Protein AF-A0A2A6PPE4-F1 (afdb_monomer)

Mean predicted aligned error: 10.1 Å

Nearest PDB structures (foldseek):
  7b9v-assembly1_O  TM=9.471E-01  e=5.426E-01  Saccharomyces cerevisiae
  8ro0-assembly1_L  TM=9.066E-01  e=5.090E-01  Caenorhabditis elegans
  4l5e-assembly1_A-2  TM=7.997E-01  e=3.941E-01  Aquifex aeolicus VF5
  5mq0-assembly1_O  TM=8.485E-01  e=6.166E-01  Saccharomyces cerevisiae
  4hri-assembly1_B  TM=8.064E-01  e=7.469E-01  Nostoc sp. PCC 7120 = FACHB-418

Structure (mmCIF, N/CA/C/O backbone):
data_AF-A0A2A6PPE4-F1
#
_entry.id   AF-A0A2A6PPE4-F1
#
loop_
_atom_site.group_PDB
_atom_site.id
_atom_site.type_symbol
_atom_site.label_atom_id
_atom_site.label_alt_id
_atom_site.label_comp_id
_atom_site.label_asym_id
_atom_site.label_entity_id
_atom_site.label_seq_id
_atom_site.pdbx_PDB_ins_code
_atom_site.Cartn_x
_atom_site.Cartn_y
_atom_site.Cartn_z
_atom_site.occupancy
_atom_site.B_iso_or_equiv
_atom_site.auth_seq_id
_atom_site.auth_comp_id
_atom_site.auth_asym_id
_atom_site.auth_atom_id
_atom_site.pdbx_PDB_model_num
ATOM 1 N N . MET A 1 1 ? 9.944 9.519 -7.429 1.00 69.25 1 MET A N 1
ATOM 2 C CA . MET A 1 1 ? 9.358 9.519 -8.785 1.00 69.25 1 MET A CA 1
ATOM 3 C C . MET A 1 1 ? 7.858 9.298 -8.699 1.00 69.25 1 MET A C 1
ATOM 5 O O . MET A 1 1 ? 7.452 8.451 -7.898 1.00 69.25 1 MET A O 1
ATOM 9 N N . PRO A 1 2 ? 7.052 10.043 -9.476 1.00 90.44 2 PRO A N 1
ATOM 10 C CA . PRO A 1 2 ? 5.622 9.778 -9.594 1.00 90.44 2 PRO A CA 1
ATOM 11 C C . PRO A 1 2 ? 5.371 8.361 -10.139 1.00 90.44 2 PRO A C 1
ATOM 13 O O . PRO A 1 2 ? 6.272 7.719 -10.680 1.00 90.44 2 PRO A O 1
ATOM 16 N N . TRP A 1 3 ? 4.170 7.846 -9.904 1.00 91.94 3 TRP A N 1
ATOM 17 C CA . TRP A 1 3 ? 3.715 6.575 -10.466 1.00 91.94 3 TRP A CA 1
ATOM 18 C C . TRP A 1 3 ? 2.902 6.856 -11.724 1.00 91.94 3 TRP A C 1
ATOM 20 O O . TRP A 1 3 ? 2.070 7.762 -11.714 1.00 91.94 3 TRP A O 1
ATOM 30 N N . THR A 1 4 ? 3.156 6.084 -12.769 1.00 95.88 4 THR A N 1
ATOM 31 C CA . THR A 1 4 ? 2.443 6.119 -14.048 1.00 95.88 4 THR A CA 1
ATOM 32 C C . THR A 1 4 ? 1.559 4.883 -14.201 1.00 95.88 4 THR A C 1
ATOM 34 O O . THR A 1 4 ? 1.735 3.906 -13.474 1.00 95.88 4 THR A O 1
ATOM 37 N N . GLU A 1 5 ? 0.648 4.892 -15.174 1.00 92.50 5 GLU A N 1
ATOM 38 C CA . GLU A 1 5 ? -0.147 3.699 -15.506 1.00 92.50 5 GLU A CA 1
ATOM 39 C C . GLU A 1 5 ? 0.745 2.517 -15.919 1.00 92.50 5 GLU A C 1
ATOM 41 O O . GLU A 1 5 ? 0.570 1.408 -15.424 1.00 92.50 5 GLU A O 1
ATOM 46 N N . ALA A 1 6 ? 1.808 2.776 -16.690 1.00 94.81 6 ALA A N 1
ATOM 47 C CA . ALA A 1 6 ? 2.788 1.752 -17.053 1.00 94.81 6 ALA A CA 1
ATOM 48 C C . ALA A 1 6 ? 3.510 1.151 -15.829 1.00 94.81 6 ALA A C 1
ATOM 50 O O . ALA A 1 6 ? 3.831 -0.038 -15.821 1.00 94.81 6 ALA A O 1
ATOM 51 N N . ASP A 1 7 ? 3.750 1.937 -14.770 1.00 96.62 7 ASP A N 1
ATOM 52 C CA . ASP A 1 7 ? 4.285 1.396 -13.515 1.00 96.62 7 ASP A CA 1
ATOM 53 C C . ASP A 1 7 ? 3.281 0.453 -12.832 1.00 96.62 7 ASP A C 1
ATOM 55 O O . ASP A 1 7 ? 3.696 -0.526 -12.209 1.00 96.62 7 ASP A O 1
ATOM 59 N N . TYR A 1 8 ? 1.978 0.745 -12.906 1.00 95.75 8 TYR A N 1
ATOM 60 C CA . TYR A 1 8 ? 0.934 -0.093 -12.309 1.00 95.75 8 TYR A CA 1
ATOM 61 C C . TYR A 1 8 ? 0.755 -1.407 -13.068 1.00 95.75 8 TYR A C 1
ATOM 63 O O . TYR A 1 8 ? 0.685 -2.464 -12.433 1.00 95.75 8 TYR A O 1
ATOM 71 N N . ASP A 1 9 ? 0.777 -1.362 -14.400 1.00 95.00 9 ASP A N 1
ATOM 72 C CA . ASP A 1 9 ? 0.758 -2.559 -15.244 1.00 95.00 9 ASP A CA 1
ATOM 73 C C . ASP A 1 9 ? 1.979 -3.435 -14.956 1.00 95.00 9 ASP A C 1
ATOM 75 O O . ASP A 1 9 ? 1.864 -4.639 -14.704 1.00 95.00 9 ASP A O 1
ATOM 79 N N . ARG A 1 10 ? 3.165 -2.813 -14.890 1.00 97.25 10 ARG A N 1
ATOM 80 C CA . ARG A 1 10 ? 4.411 -3.514 -14.571 1.00 97.25 10 ARG A CA 1
ATOM 81 C C . ARG A 1 10 ? 4.374 -4.136 -13.178 1.00 97.25 10 ARG A C 1
ATOM 83 O O . ARG A 1 10 ? 4.790 -5.282 -13.023 1.00 97.25 10 ARG A O 1
ATOM 90 N N . LEU A 1 11 ? 3.882 -3.409 -12.174 1.00 95.50 11 LEU A N 1
ATOM 91 C CA . LEU A 1 11 ? 3.732 -3.920 -10.811 1.00 95.50 11 LEU A CA 1
ATOM 92 C C . LEU A 1 11 ? 2.796 -5.133 -10.772 1.00 95.50 11 LEU A C 1
ATOM 94 O O . LEU A 1 11 ? 3.130 -6.126 -10.134 1.00 95.50 11 LEU A O 1
ATOM 98 N N . THR A 1 12 ? 1.663 -5.070 -11.468 1.00 93.94 12 THR A N 1
ATOM 99 C CA . THR A 1 12 ? 0.685 -6.165 -11.540 1.00 93.94 12 THR A CA 1
ATOM 100 C C . THR A 1 12 ? 1.298 -7.427 -12.143 1.00 93.94 12 THR A C 1
ATOM 102 O O . THR A 1 12 ? 1.195 -8.499 -11.545 1.00 93.94 12 THR A O 1
ATOM 105 N N . ALA A 1 13 ? 2.013 -7.294 -13.266 1.00 92.75 13 ALA A N 1
ATOM 106 C CA . ALA A 1 13 ? 2.706 -8.410 -13.907 1.00 92.75 13 ALA A CA 1
ATOM 107 C C . ALA A 1 13 ? 3.765 -9.037 -12.986 1.00 92.75 13 ALA A C 1
ATOM 109 O O . ALA A 1 13 ? 3.732 -10.237 -12.720 1.00 92.75 13 ALA A O 1
ATOM 110 N N . LEU A 1 14 ? 4.651 -8.216 -12.412 1.00 95.38 14 LEU A N 1
ATOM 111 C CA . LEU A 1 14 ? 5.699 -8.695 -11.506 1.00 95.38 14 LEU A CA 1
ATOM 112 C C . LEU A 1 14 ? 5.127 -9.346 -10.241 1.00 95.38 14 LEU A C 1
ATOM 114 O O . LEU A 1 14 ? 5.725 -10.274 -9.695 1.00 95.38 14 LEU A O 1
ATOM 118 N N . TYR A 1 15 ? 3.978 -8.872 -9.756 1.00 91.38 15 TYR A N 1
ATOM 119 C CA . TYR A 1 15 ? 3.308 -9.471 -8.608 1.00 91.38 15 TYR A CA 1
ATOM 120 C C . TYR A 1 15 ? 2.864 -10.907 -8.910 1.00 91.38 15 TYR A C 1
ATOM 122 O O . TYR A 1 15 ? 3.116 -11.795 -8.096 1.00 91.38 15 TYR A O 1
ATOM 130 N N . ALA A 1 16 ? 2.280 -11.144 -10.088 1.00 86.56 16 ALA A N 1
ATOM 131 C CA . ALA A 1 16 ? 1.907 -12.482 -10.543 1.00 86.56 16 ALA A CA 1
ATOM 132 C C . ALA A 1 16 ? 3.138 -13.377 -10.782 1.00 86.56 16 ALA A C 1
ATOM 134 O O . ALA A 1 16 ? 3.181 -14.501 -10.291 1.00 86.56 16 ALA A O 1
ATOM 135 N N . GLU A 1 17 ? 4.167 -12.865 -11.465 1.00 89.81 17 GLU A N 1
ATOM 136 C CA . GLU A 1 17 ? 5.395 -13.611 -11.795 1.00 89.81 17 GLU A CA 1
ATOM 137 C C . GLU A 1 17 ? 6.186 -14.054 -10.555 1.00 89.81 17 GLU A C 1
ATOM 139 O O . GLU A 1 17 ? 6.801 -15.118 -10.545 1.00 89.81 17 GLU A O 1
ATOM 144 N N . THR A 1 18 ? 6.187 -13.239 -9.498 1.00 89.62 18 THR A N 1
ATOM 145 C CA . THR A 1 18 ? 6.996 -13.484 -8.290 1.00 89.62 18 THR A CA 1
ATOM 146 C C . THR A 1 18 ? 6.218 -14.086 -7.124 1.00 89.62 18 THR A C 1
ATOM 148 O O . THR A 1 18 ? 6.787 -14.246 -6.041 1.00 89.62 18 THR A O 1
ATOM 151 N N . GLY A 1 19 ? 4.919 -14.357 -7.294 1.00 85.50 19 GLY A N 1
ATOM 152 C CA . GLY A 1 19 ? 4.046 -14.771 -6.192 1.00 85.50 19 GLY A CA 1
ATOM 153 C C . GLY A 1 19 ? 3.964 -13.727 -5.071 1.00 85.50 19 GLY A C 1
ATOM 154 O O . GLY A 1 19 ? 3.913 -14.075 -3.894 1.00 85.50 19 GLY A O 1
ATOM 155 N N . GLY A 1 20 ? 4.023 -12.437 -5.415 1.00 85.44 20 GLY A N 1
ATOM 156 C CA . GLY A 1 20 ? 3.932 -11.339 -4.452 1.00 85.44 20 GLY A CA 1
ATOM 157 C C . GLY A 1 20 ? 5.200 -11.064 -3.635 1.00 85.44 20 GLY A C 1
ATOM 158 O O . GLY A 1 20 ? 5.122 -10.424 -2.583 1.00 85.44 20 GLY A O 1
ATOM 159 N N . ASN A 1 21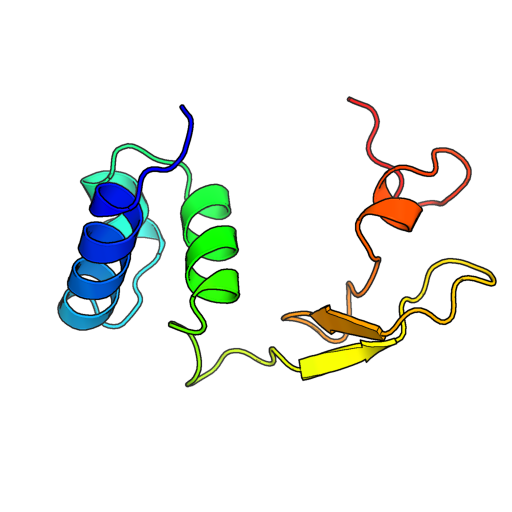 ? 6.385 -11.496 -4.084 1.00 89.00 21 ASN A N 1
ATOM 160 C CA . ASN A 1 21 ? 7.638 -11.211 -3.376 1.00 89.00 21 ASN A CA 1
ATOM 161 C C . ASN A 1 21 ? 8.036 -9.726 -3.487 1.00 89.00 21 ASN A C 1
ATOM 163 O O . ASN A 1 21 ? 8.780 -9.304 -4.373 1.00 89.00 21 ASN A O 1
ATOM 167 N N . ILE A 1 22 ? 7.590 -8.930 -2.516 1.00 89.19 22 ILE A N 1
ATOM 168 C CA . ILE A 1 22 ? 7.769 -7.472 -2.477 1.00 89.19 22 ILE A CA 1
ATOM 169 C C . ILE A 1 22 ? 9.235 -7.033 -2.602 1.00 89.19 22 ILE A C 1
ATOM 171 O O . ILE A 1 22 ? 9.507 -6.015 -3.236 1.00 89.19 22 ILE A O 1
ATOM 175 N N . ARG A 1 23 ? 10.193 -7.767 -2.014 1.00 90.50 23 ARG A N 1
ATOM 176 C CA . ARG A 1 23 ? 11.619 -7.392 -2.073 1.00 90.50 23 ARG A CA 1
ATOM 177 C C . ARG A 1 23 ? 12.192 -7.587 -3.474 1.00 90.50 23 ARG A C 1
ATOM 179 O O . ARG A 1 23 ? 12.933 -6.726 -3.941 1.00 90.50 23 ARG A O 1
ATOM 186 N N . ALA A 1 24 ? 11.817 -8.675 -4.145 1.00 93.06 24 ALA A N 1
ATOM 187 C CA . ALA A 1 24 ? 12.214 -8.926 -5.526 1.00 93.06 24 ALA A CA 1
ATOM 188 C C . ALA A 1 24 ? 11.607 -7.879 -6.473 1.00 93.06 24 ALA A C 1
ATOM 190 O O . ALA A 1 24 ? 12.324 -7.270 -7.263 1.00 93.06 24 ALA A O 1
ATOM 191 N N . ILE A 1 25 ? 10.308 -7.597 -6.331 1.00 95.88 25 ILE A N 1
ATOM 192 C CA . ILE A 1 25 ? 9.609 -6.574 -7.125 1.00 95.88 25 ILE A CA 1
ATOM 193 C C . ILE A 1 25 ? 10.252 -5.193 -6.927 1.00 95.88 25 ILE A C 1
ATOM 195 O O . ILE A 1 25 ? 10.497 -4.476 -7.895 1.00 95.88 25 ILE A O 1
ATOM 199 N N . ALA A 1 26 ? 10.574 -4.830 -5.682 1.00 95.75 26 ALA A N 1
ATOM 200 C CA . ALA A 1 26 ? 11.244 -3.575 -5.350 1.00 95.75 26 ALA A CA 1
ATOM 201 C C . ALA A 1 26 ? 12.593 -3.426 -6.068 1.00 95.75 26 ALA A C 1
ATOM 203 O O . ALA A 1 26 ? 12.843 -2.385 -6.678 1.00 95.75 26 ALA A O 1
ATOM 204 N N . ALA A 1 27 ? 13.418 -4.478 -6.057 1.00 96.81 27 ALA A N 1
ATOM 205 C CA . ALA A 1 27 ? 14.690 -4.498 -6.774 1.00 96.81 27 ALA A CA 1
ATOM 206 C C . ALA A 1 27 ? 14.498 -4.355 -8.295 1.00 96.81 27 ALA A C 1
ATOM 208 O O . ALA A 1 27 ? 15.177 -3.544 -8.918 1.00 96.81 27 ALA A O 1
ATOM 209 N N . MET A 1 28 ? 13.532 -5.070 -8.882 1.00 97.06 28 MET A N 1
ATOM 210 C CA . MET A 1 28 ? 13.260 -5.026 -10.327 1.00 97.06 28 MET A CA 1
ATOM 211 C C . MET A 1 28 ? 12.702 -3.682 -10.810 1.00 97.06 28 MET A C 1
ATOM 213 O O . MET A 1 28 ? 12.973 -3.279 -11.937 1.00 97.06 28 MET A O 1
ATOM 217 N N . MET A 1 29 ? 11.927 -2.981 -9.979 1.00 96.12 29 MET A N 1
ATOM 218 C CA . MET A 1 29 ? 11.372 -1.664 -10.318 1.00 96.12 29 MET A CA 1
ATOM 219 C C . MET A 1 29 ? 12.277 -0.494 -9.905 1.00 96.12 29 MET A C 1
ATOM 221 O O . MET A 1 29 ? 11.933 0.655 -10.173 1.00 96.12 29 MET A O 1
ATOM 225 N N . GLY A 1 30 ? 13.385 -0.749 -9.199 1.00 96.56 30 GLY A N 1
ATOM 226 C CA . GLY A 1 30 ? 14.228 0.310 -8.634 1.00 96.56 30 GLY A CA 1
ATOM 227 C C . GLY A 1 30 ? 13.491 1.186 -7.610 1.00 96.56 30 GLY A C 1
ATOM 228 O O . GLY A 1 30 ? 13.730 2.390 -7.521 1.00 96.56 30 GLY A O 1
ATOM 229 N N . ARG A 1 31 ? 12.549 0.606 -6.856 1.00 95.50 31 ARG A N 1
ATOM 230 C CA . ARG A 1 31 ? 11.730 1.306 -5.849 1.00 95.50 31 ARG A CA 1
ATOM 231 C C . ARG A 1 31 ? 11.947 0.694 -4.468 1.00 95.50 31 ARG A C 1
ATOM 233 O O . ARG A 1 31 ? 12.458 -0.410 -4.330 1.00 95.50 31 ARG A O 1
ATOM 240 N N . THR A 1 32 ? 11.550 1.401 -3.412 1.00 95.00 32 THR A N 1
ATOM 241 C CA . THR A 1 32 ? 11.643 0.853 -2.051 1.00 95.00 32 THR A CA 1
ATOM 242 C C . THR A 1 32 ? 10.554 -0.202 -1.806 1.00 95.00 32 THR A C 1
ATOM 244 O O . THR A 1 32 ? 9.442 -0.060 -2.328 1.00 95.00 32 THR A O 1
ATOM 247 N N . PRO A 1 33 ? 10.802 -1.221 -0.958 1.00 90.44 33 PRO A N 1
ATOM 248 C CA . PRO A 1 33 ? 9.784 -2.210 -0.593 1.00 90.44 33 PRO A CA 1
ATOM 249 C C . PRO A 1 33 ? 8.486 -1.581 -0.076 1.00 90.44 33 PRO A C 1
ATOM 251 O O . PRO A 1 33 ? 7.401 -1.993 -0.474 1.00 90.44 33 PRO A O 1
ATOM 254 N N . THR A 1 34 ? 8.580 -0.528 0.740 1.00 86.88 34 THR A N 1
ATOM 255 C CA . THR A 1 34 ? 7.417 0.202 1.272 1.00 86.88 34 THR A CA 1
ATOM 256 C C . THR A 1 34 ? 6.562 0.835 0.171 1.00 86.88 34 THR A C 1
ATOM 258 O O . THR A 1 34 ? 5.331 0.819 0.257 1.00 86.88 34 THR A O 1
ATOM 261 N N . ALA A 1 35 ? 7.189 1.375 -0.881 1.00 90.44 35 ALA A N 1
ATOM 262 C CA . ALA A 1 35 ? 6.470 1.950 -2.015 1.00 90.44 35 ALA A CA 1
ATOM 263 C C . ALA A 1 35 ? 5.711 0.876 -2.810 1.00 90.44 35 ALA A C 1
ATOM 265 O O . ALA A 1 35 ? 4.541 1.084 -3.137 1.00 90.44 35 ALA A O 1
ATOM 266 N N . ILE A 1 36 ? 6.347 -0.276 -3.060 1.00 93.75 36 ILE A N 1
ATOM 267 C CA . IL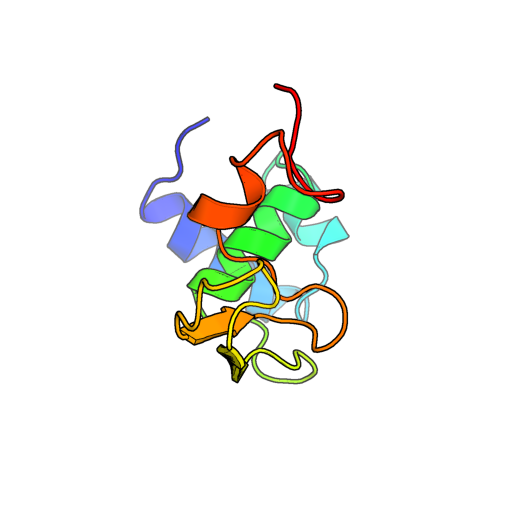E A 1 36 ? 5.706 -1.430 -3.710 1.00 93.75 36 ILE A CA 1
ATOM 268 C C . ILE A 1 36 ? 4.526 -1.922 -2.873 1.00 93.75 36 ILE A C 1
ATOM 270 O O . ILE A 1 36 ? 3.421 -2.044 -3.388 1.00 93.75 36 ILE A O 1
ATOM 274 N N . TRP A 1 37 ? 4.732 -2.123 -1.569 1.00 85.81 37 TRP A N 1
ATOM 275 C CA . TRP A 1 37 ? 3.705 -2.619 -0.651 1.00 85.81 37 TRP A CA 1
ATOM 276 C C . TRP A 1 37 ? 2.462 -1.718 -0.634 1.00 85.81 37 TRP A C 1
ATOM 278 O O . TRP A 1 37 ? 1.325 -2.184 -0.731 1.00 85.81 37 TRP A O 1
ATOM 288 N N . THR A 1 38 ? 2.682 -0.401 -0.576 1.00 86.12 38 THR A N 1
ATOM 289 C CA . THR A 1 38 ? 1.605 0.598 -0.585 1.00 86.12 38 THR A CA 1
ATOM 290 C C . THR A 1 38 ? 0.793 0.529 -1.877 1.00 86.12 38 THR A C 1
ATOM 292 O O . THR A 1 38 ? -0.436 0.533 -1.829 1.00 86.12 38 THR A O 1
ATOM 295 N N . LYS A 1 39 ? 1.454 0.439 -3.037 1.00 91.12 39 LYS A N 1
ATOM 296 C CA . LYS A 1 39 ? 0.754 0.393 -4.326 1.00 91.12 39 LYS A CA 1
ATOM 297 C C . LYS A 1 39 ? 0.101 -0.949 -4.611 1.00 91.12 39 LYS A C 1
ATOM 299 O O . LYS A 1 39 ? -1.044 -0.950 -5.042 1.00 91.12 39 LYS A O 1
ATOM 304 N N . ALA A 1 40 ? 0.748 -2.064 -4.281 1.00 89.00 40 ALA A N 1
ATOM 305 C CA . ALA A 1 40 ? 0.140 -3.388 -4.386 1.00 89.00 40 ALA A CA 1
ATOM 306 C C . ALA A 1 40 ? -1.140 -3.489 -3.538 1.00 89.00 40 ALA A C 1
ATOM 308 O O . ALA A 1 40 ? -2.115 -4.105 -3.960 1.00 89.00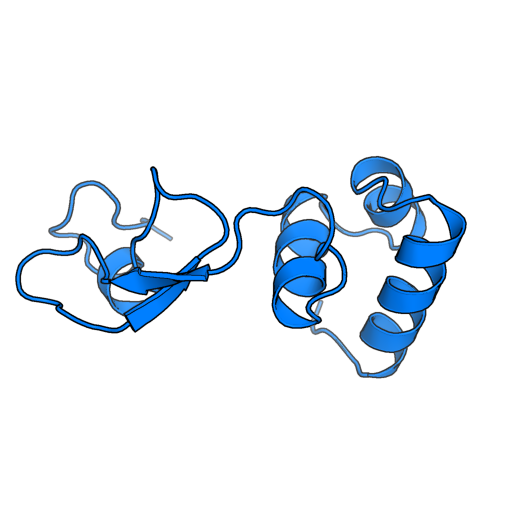 40 ALA A O 1
ATOM 309 N N . SER A 1 41 ? -1.175 -2.816 -2.381 1.00 81.88 41 SER A N 1
ATOM 310 C CA . SER A 1 41 ? -2.389 -2.706 -1.564 1.00 81.88 41 SER A CA 1
ATOM 311 C C . SER A 1 41 ? -3.483 -1.866 -2.222 1.00 81.88 41 SER A C 1
ATOM 313 O O . SER A 1 41 ? -4.650 -2.231 -2.151 1.00 81.88 41 SER A O 1
ATOM 315 N N . TYR A 1 42 ? -3.132 -0.743 -2.858 1.00 82.75 42 TYR A N 1
ATOM 316 C CA . TYR A 1 42 ? -4.102 0.111 -3.558 1.00 82.75 42 TYR A CA 1
ATOM 317 C C . TYR A 1 42 ? -4.670 -0.534 -4.821 1.00 82.75 42 TYR A C 1
ATOM 319 O O . TYR A 1 42 ? -5.823 -0.284 -5.152 1.00 82.75 42 TYR A O 1
ATOM 327 N N . LEU A 1 43 ? -3.878 -1.370 -5.490 1.00 85.25 43 LEU A N 1
ATOM 328 C CA . LEU A 1 43 ? -4.291 -2.149 -6.656 1.00 85.25 43 LEU A CA 1
ATOM 329 C C . LEU A 1 43 ? -4.976 -3.471 -6.281 1.00 85.25 43 LEU A C 1
ATOM 331 O O . LEU A 1 43 ? -5.318 -4.244 -7.168 1.00 85.25 43 LEU A O 1
ATOM 335 N N . CYS A 1 44 ? -5.156 -3.754 -4.985 1.00 80.62 44 CYS A N 1
ATOM 336 C CA . CYS A 1 44 ? -5.721 -5.013 -4.500 1.00 80.62 44 CYS A CA 1
ATOM 337 C C . CYS A 1 44 ? -4.999 -6.255 -5.060 1.00 80.62 44 CYS A C 1
ATOM 339 O O . CYS A 1 44 ? -5.639 -7.254 -5.344 1.00 80.62 44 CYS A O 1
ATOM 341 N N . LEU A 1 45 ? -3.672 -6.221 -5.221 1.00 82.38 45 LEU A N 1
ATOM 342 C CA . LEU A 1 45 ? -2.905 -7.367 -5.740 1.00 82.38 45 LEU A CA 1
ATOM 343 C C . LEU A 1 45 ? -2.598 -8.406 -4.657 1.00 82.38 45 LEU A C 1
ATOM 345 O O . LEU A 1 45 ? -2.454 -9.590 -4.932 1.00 82.38 45 LEU A O 1
ATOM 349 N N . ALA A 1 46 ? -2.534 -7.975 -3.400 1.00 70.12 46 ALA A N 1
ATOM 350 C CA . ALA A 1 46 ? -2.163 -8.828 -2.276 1.00 70.12 46 ALA A CA 1
ATOM 351 C C . ALA A 1 46 ? -3.352 -9.572 -1.629 1.00 70.12 46 ALA A C 1
ATOM 353 O O . ALA A 1 46 ? -3.321 -9.803 -0.429 1.00 70.12 46 ALA A O 1
ATOM 354 N N . VAL A 1 47 ? -4.421 -9.888 -2.372 1.00 57.91 47 VAL A N 1
ATOM 355 C CA . VAL A 1 47 ? -5.717 -10.338 -1.803 1.00 57.91 47 VAL A CA 1
ATOM 356 C C . VAL A 1 47 ? -5.606 -11.614 -0.962 1.00 57.91 47 VAL A C 1
ATOM 358 O O . VAL A 1 47 ? -6.277 -11.733 0.061 1.00 57.91 47 VAL A O 1
ATOM 361 N N . GLU A 1 48 ? -4.740 -12.551 -1.350 1.00 54.62 48 GLU A N 1
ATOM 362 C CA . GLU A 1 48 ? -4.456 -13.741 -0.547 1.00 54.62 48 GLU A CA 1
ATOM 363 C C . GLU A 1 48 ? -3.371 -13.433 0.493 1.00 54.62 48 GLU A C 1
ATOM 365 O O . GLU A 1 48 ? -2.232 -13.105 0.167 1.00 54.62 48 GLU A O 1
ATOM 370 N N . GLY A 1 49 ? -3.740 -13.511 1.775 1.00 54.00 49 GLY A N 1
ATOM 371 C CA . GLY A 1 49 ? -2.825 -13.301 2.900 1.00 54.00 49 GLY A CA 1
ATOM 372 C C . GLY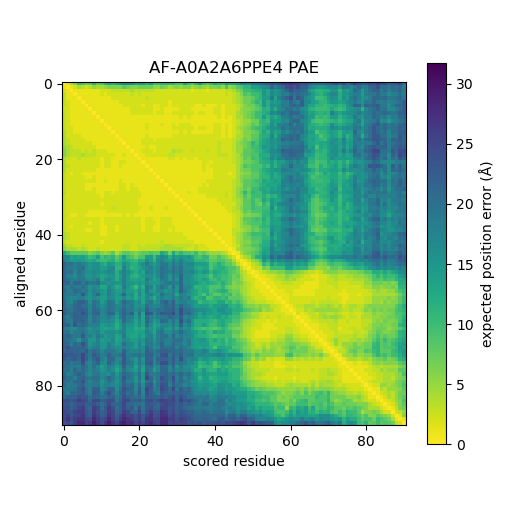 A 1 49 ? -2.669 -11.850 3.369 1.00 54.00 49 GLY A C 1
ATOM 373 O O . GLY A 1 49 ? -2.087 -11.638 4.435 1.00 54.00 49 GLY A O 1
ATOM 374 N N . ASN A 1 50 ? -3.220 -10.851 2.665 1.00 59.59 50 ASN A N 1
ATOM 375 C CA . ASN A 1 50 ? -3.403 -9.524 3.260 1.00 59.59 50 ASN A CA 1
ATOM 376 C C . ASN A 1 50 ? -4.702 -9.483 4.088 1.00 59.59 50 ASN A C 1
ATOM 378 O O . ASN A 1 50 ? -5.723 -10.056 3.721 1.00 59.59 50 ASN A O 1
ATOM 382 N N . ASP A 1 51 ? -4.681 -8.810 5.239 1.00 67.44 51 ASP A N 1
ATOM 383 C CA . ASP A 1 51 ? -5.887 -8.565 6.045 1.00 67.44 51 ASP A CA 1
ATOM 384 C C . ASP A 1 51 ? -6.484 -7.187 5.685 1.00 67.44 51 ASP A C 1
ATOM 386 O O . ASP A 1 51 ? -7.030 -6.480 6.545 1.00 67.44 51 ASP A O 1
ATOM 390 N N . VAL A 1 52 ? -6.361 -6.774 4.408 1.00 73.44 52 VAL A N 1
ATOM 391 C CA . VAL A 1 52 ? -6.902 -5.498 3.921 1.00 73.44 52 VAL A CA 1
ATOM 392 C C . VAL A 1 52 ? -8.415 -5.552 3.994 1.00 73.44 52 VAL A C 1
ATOM 394 O O . VAL A 1 52 ? -9.087 -6.266 3.258 1.00 73.44 52 VAL A O 1
ATOM 397 N N . LYS A 1 53 ? -8.969 -4.760 4.909 1.00 77.38 53 LYS A N 1
ATOM 398 C CA . LYS A 1 53 ? -10.413 -4.639 5.117 1.00 77.38 53 LYS A CA 1
ATOM 399 C C . LYS A 1 53 ? -10.780 -3.179 5.299 1.00 77.38 53 LYS A C 1
ATOM 401 O O . LYS A 1 53 ? -9.943 -2.347 5.661 1.00 77.38 53 LYS A O 1
ATOM 406 N N . LEU A 1 54 ? -12.050 -2.855 5.079 1.00 82.69 54 LEU A N 1
ATOM 407 C CA . LEU A 1 54 ? -12.581 -1.543 5.424 1.00 82.69 54 LEU A CA 1
ATOM 408 C C . LEU A 1 54 ? -12.643 -1.42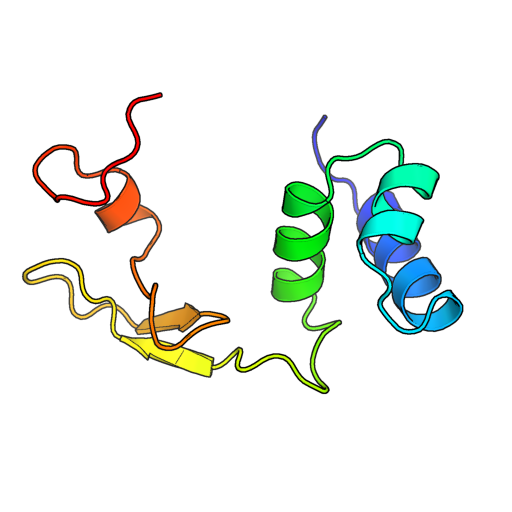9 6.957 1.00 82.69 54 LEU A C 1
ATOM 410 O O . LEU A 1 54 ? -13.439 -2.105 7.608 1.00 82.69 54 LEU A O 1
ATOM 414 N N . ARG A 1 55 ? -11.792 -0.592 7.554 1.00 87.81 55 ARG A N 1
ATOM 415 C CA . ARG A 1 55 ? -11.657 -0.470 9.014 1.00 87.81 55 ARG A CA 1
ATOM 416 C C . ARG A 1 55 ? -11.878 0.960 9.476 1.00 87.81 55 ARG A C 1
ATOM 418 O O . ARG A 1 55 ? -11.574 1.912 8.764 1.00 87.81 55 ARG A O 1
ATOM 425 N N . ARG A 1 56 ? -12.391 1.113 10.701 1.00 91.06 56 ARG A N 1
ATOM 426 C CA . ARG A 1 56 ? -12.523 2.417 11.370 1.00 91.06 56 ARG A CA 1
ATOM 427 C C . ARG A 1 56 ? -11.150 2.920 11.833 1.00 91.06 56 ARG A C 1
ATOM 429 O O . ARG A 1 56 ? -10.393 2.141 12.413 1.00 91.06 56 ARG A O 1
ATOM 436 N N . CYS A 1 57 ? -10.879 4.203 11.613 1.00 90.25 57 CYS A N 1
ATOM 437 C CA . CYS A 1 57 ? -9.714 4.924 12.115 1.00 90.25 57 CYS A CA 1
ATOM 438 C C . CYS A 1 57 ? -9.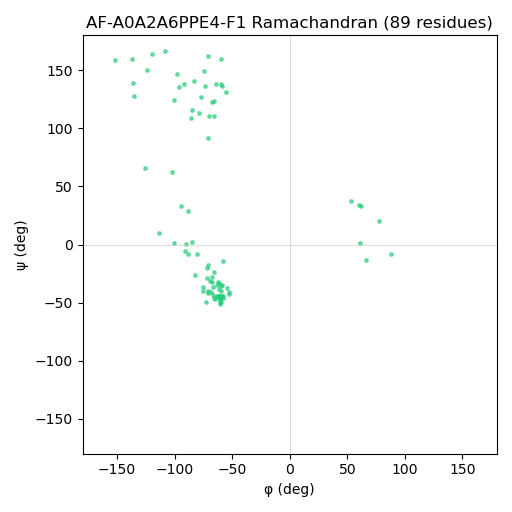657 4.915 13.650 1.00 90.25 57 CYS A C 1
ATOM 440 O O . CYS A 1 57 ? -10.683 5.125 14.292 1.00 90.25 57 CYS A O 1
ATOM 442 N N . LEU A 1 58 ? -8.465 4.705 14.218 1.00 87.75 58 LEU A N 1
ATOM 443 C CA . LEU A 1 58 ? -8.203 4.801 15.664 1.00 87.75 58 LEU A CA 1
ATOM 444 C C . LEU A 1 58 ? -7.784 6.206 16.131 1.00 87.75 58 LEU A C 1
ATOM 446 O O . LEU A 1 58 ? -7.517 6.395 17.310 1.00 87.75 58 LEU A O 1
ATOM 450 N N . GLY A 1 59 ? -7.703 7.186 15.227 1.00 85.94 59 GLY A N 1
ATOM 451 C CA . GLY A 1 59 ? -7.477 8.577 15.619 1.00 85.94 59 GLY A CA 1
ATOM 452 C C . GLY A 1 59 ? -8.643 9.100 16.457 1.00 85.94 59 GLY A C 1
ATOM 453 O O . GLY A 1 59 ? -9.801 8.827 16.119 1.00 85.94 59 GLY A O 1
ATOM 454 N N . ASP A 1 60 ? -8.326 9.844 17.515 1.00 83.56 60 ASP A N 1
ATOM 455 C CA . ASP A 1 60 ? -9.315 10.357 18.461 1.00 83.56 60 ASP A CA 1
ATOM 456 C C . ASP A 1 60 ? -10.405 11.176 17.746 1.00 83.56 60 ASP A C 1
ATOM 458 O O . ASP A 1 60 ? -10.120 11.966 16.842 1.00 83.56 60 ASP A O 1
ATOM 462 N N . GLY A 1 61 ? -11.669 10.882 18.057 1.00 85.06 61 GLY A N 1
ATOM 463 C CA . GLY A 1 61 ? -12.847 11.485 17.420 1.00 85.06 61 GLY A CA 1
ATOM 464 C C . GLY A 1 61 ? -13.017 11.271 15.902 1.00 85.06 61 GLY A C 1
ATOM 465 O O . GLY A 1 61 ? -13.974 11.781 15.325 1.00 85.06 61 GLY A O 1
ATOM 466 N N . CYS A 1 62 ? -12.139 10.533 15.207 1.00 89.44 62 CYS A N 1
ATOM 467 C CA . CYS A 1 62 ? -12.122 10.534 13.737 1.00 89.44 62 CYS A CA 1
ATOM 468 C C . CYS A 1 62 ? -13.296 9.780 13.090 1.00 89.44 62 CYS A C 1
ATOM 470 O O . CYS A 1 62 ? -13.896 10.261 12.132 1.00 89.44 62 CYS A O 1
ATOM 472 N N . GLY A 1 63 ? -13.572 8.546 13.525 1.00 86.94 63 GLY A N 1
ATOM 473 C CA . GLY A 1 63 ? -14.686 7.725 13.024 1.00 86.94 63 GLY A CA 1
ATOM 474 C C . GLY A 1 63 ? -14.626 7.263 11.552 1.00 86.94 63 GLY A C 1
ATOM 475 O O . GLY A 1 63 ? -15.368 6.345 11.192 1.00 86.94 63 GLY A O 1
ATOM 476 N N . LYS A 1 64 ? -13.742 7.825 10.713 1.00 89.25 64 LYS A N 1
ATOM 477 C CA . LYS A 1 64 ? -13.616 7.521 9.274 1.00 89.25 64 LYS A CA 1
ATOM 478 C C . LYS A 1 64 ? -13.313 6.042 9.024 1.00 89.25 64 LYS A C 1
ATOM 480 O O . LYS A 1 64 ? -12.436 5.472 9.673 1.00 89.25 64 LYS A O 1
ATOM 485 N N . LYS A 1 65 ? -13.981 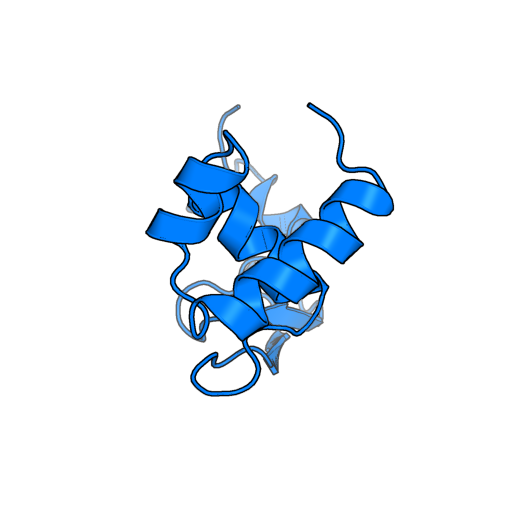5.435 8.036 1.00 89.81 65 LYS A N 1
ATOM 486 C CA . LYS A 1 65 ? -13.621 4.110 7.507 1.00 89.81 65 LYS A CA 1
ATOM 487 C C . LYS A 1 65 ? -12.661 4.248 6.321 1.00 89.81 65 LYS A C 1
ATOM 489 O O . LYS A 1 65 ? -12.839 5.136 5.491 1.00 89.81 65 LYS A O 1
ATOM 494 N N . PHE A 1 66 ? -11.642 3.397 6.251 1.00 82.31 66 PHE A N 1
ATOM 495 C CA . PHE A 1 66 ? -10.701 3.328 5.130 1.00 82.31 66 PHE A CA 1
ATOM 496 C C . PHE A 1 66 ? -10.132 1.911 4.989 1.00 82.31 66 PHE A C 1
ATOM 498 O O . PHE A 1 66 ? -10.177 1.130 5.942 1.00 82.31 66 PHE A O 1
ATOM 505 N N . LEU A 1 67 ? -9.623 1.567 3.804 1.00 78.88 67 LEU A N 1
ATOM 506 C CA . LEU A 1 67 ? -8.949 0.288 3.584 1.00 78.88 67 LEU A CA 1
ATOM 507 C C . LEU A 1 67 ? -7.646 0.260 4.381 1.00 78.88 67 LEU A C 1
ATOM 509 O O . LEU A 1 67 ? -6.794 1.136 4.224 1.00 78.88 67 LEU A O 1
ATOM 513 N N . SER A 1 68 ? -7.512 -0.730 5.258 1.00 77.88 68 SER A N 1
ATOM 514 C CA . SER A 1 68 ? -6.345 -0.876 6.116 1.00 77.88 68 SER A CA 1
ATOM 515 C C . SER A 1 68 ? -5.884 -2.336 6.141 1.00 77.88 68 SER A C 1
ATOM 517 O O . SER A 1 68 ? -6.712 -3.214 6.410 1.00 77.88 68 SER A O 1
ATOM 519 N N . PRO A 1 69 ? -4.589 -2.581 5.863 1.00 73.88 69 PRO A N 1
ATOM 520 C CA . PRO A 1 69 ? -4.005 -3.918 5.750 1.00 73.88 69 PRO A CA 1
ATOM 521 C C . PRO A 1 69 ? -3.844 -4.665 7.069 1.00 73.88 69 PRO A C 1
ATOM 523 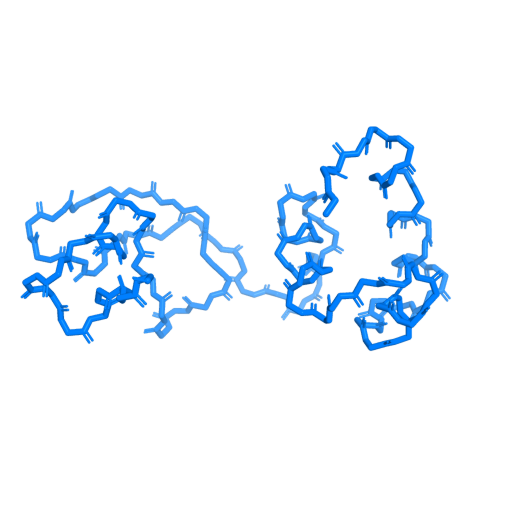O O . PRO A 1 69 ? -3.696 -5.880 7.059 1.00 73.88 69 PRO A O 1
ATOM 526 N N . ASP A 1 70 ? -3.835 -3.941 8.186 1.00 71.38 70 ASP A N 1
ATOM 527 C CA . ASP A 1 70 ? -3.571 -4.487 9.509 1.00 71.38 70 ASP A CA 1
ATOM 528 C C . ASP A 1 70 ? -4.578 -3.918 10.517 1.00 71.38 70 ASP A C 1
ATOM 530 O O . ASP A 1 70 ? -4.915 -2.731 10.514 1.00 71.38 70 ASP A O 1
ATOM 534 N N . LYS A 1 71 ? -5.064 -4.782 11.410 1.00 75.75 71 LYS A N 1
ATOM 535 C CA . LYS A 1 71 ? -5.920 -4.411 12.538 1.00 75.75 71 LYS A CA 1
ATOM 536 C C . LYS A 1 71 ? -5.188 -3.561 13.586 1.00 75.75 71 LYS A C 1
ATOM 538 O O . LYS A 1 71 ? -5.859 -2.777 14.263 1.00 75.75 71 LYS A O 1
ATOM 543 N N . GLY A 1 72 ? -3.865 -3.718 13.711 1.00 71.12 72 GLY A N 1
ATOM 544 C CA . GLY A 1 72 ? -3.027 -3.064 14.718 1.00 71.12 72 GLY A CA 1
ATOM 545 C C . GLY A 1 72 ? -2.750 -1.588 14.438 1.00 71.12 72 GLY A C 1
ATOM 546 O O . GLY A 1 72 ? -2.769 -0.779 15.361 1.00 71.12 72 GLY A O 1
ATOM 547 N N . VAL A 1 73 ? -2.571 -1.202 13.168 1.00 68.25 73 VAL A N 1
ATOM 548 C CA . VAL A 1 73 ? -2.124 0.156 12.796 1.00 68.25 73 VAL A CA 1
ATOM 549 C C . VAL A 1 73 ? -3.076 0.818 11.791 1.00 68.25 73 VAL A C 1
ATOM 551 O O . VAL A 1 73 ? -2.741 1.114 10.642 1.00 68.25 73 VAL A O 1
ATOM 554 N N . ARG A 1 74 ? -4.308 1.086 12.239 1.00 85.06 74 ARG A N 1
ATOM 555 C CA . ARG A 1 74 ? -5.389 1.670 11.420 1.00 85.06 74 ARG A CA 1
ATOM 556 C C . ARG A 1 74 ? -5.617 3.167 11.686 1.00 85.06 74 ARG A C 1
ATOM 558 O O . ARG A 1 74 ? -6.703 3.589 12.077 1.00 85.06 74 ARG A O 1
ATOM 565 N N . ILE A 1 75 ? -4.601 3.991 11.419 1.00 86.31 75 ILE A N 1
ATOM 566 C CA . ILE A 1 75 ? -4.696 5.467 11.424 1.00 86.31 75 ILE A CA 1
ATOM 567 C C . ILE A 1 75 ? -4.820 5.990 9.986 1.00 86.31 75 ILE A C 1
ATOM 569 O O . ILE A 1 75 ? -3.979 5.683 9.139 1.00 86.31 75 ILE A O 1
ATOM 573 N N . CYS A 1 76 ? -5.870 6.767 9.695 1.00 86.25 76 CYS A N 1
ATOM 574 C CA . CYS A 1 76 ? -6.090 7.319 8.356 1.00 86.25 76 CYS A CA 1
ATOM 575 C C . CYS A 1 76 ? -5.077 8.426 8.019 1.00 86.25 76 CYS A C 1
ATOM 577 O O . CYS A 1 76 ? -4.473 9.010 8.916 1.00 86.25 76 CYS A O 1
ATOM 579 N N . SER A 1 77 ? -4.927 8.759 6.733 1.00 83.44 77 SER A N 1
ATOM 580 C CA . SER A 1 77 ? -3.972 9.778 6.264 1.00 83.44 77 SER A CA 1
ATOM 581 C C . SER A 1 77 ? -4.109 11.126 6.980 1.00 83.44 77 SER A C 1
ATOM 583 O O . SER A 1 77 ? -3.103 11.684 7.400 1.00 83.44 77 SER A O 1
ATOM 585 N N . ARG A 1 78 ? -5.340 11.603 7.211 1.00 84.81 78 ARG A N 1
ATOM 586 C CA . ARG A 1 78 ? -5.604 12.838 7.974 1.00 84.81 78 ARG A CA 1
ATOM 587 C C . ARG A 1 78 ? -5.064 12.755 9.404 1.00 84.81 78 ARG A C 1
ATOM 589 O O . ARG A 1 78 ? -4.383 13.662 9.856 1.00 84.81 78 ARG A O 1
ATOM 596 N N . CYS A 1 79 ? -5.370 11.676 10.125 1.00 85.50 79 CYS A N 1
ATOM 597 C CA . CYS A 1 79 ? -4.929 11.520 11.513 1.00 85.50 79 CYS A CA 1
ATOM 598 C C . CYS A 1 79 ? -3.424 11.253 11.621 1.00 85.50 79 CYS A C 1
ATOM 600 O O . CYS A 1 79 ? -2.821 11.664 12.600 1.00 85.50 79 CYS A O 1
ATOM 602 N N . LYS A 1 80 ? -2.804 10.625 10.613 1.00 81.88 80 LYS A N 1
ATOM 603 C CA . LYS A 1 80 ? -1.341 10.485 10.534 1.00 81.88 80 LYS A CA 1
ATOM 604 C C . LYS A 1 80 ? -0.623 11.823 10.356 1.00 81.88 80 LYS A C 1
ATOM 606 O O . LYS A 1 80 ? 0.552 11.915 10.677 1.00 81.88 80 LYS A O 1
ATOM 611 N N . GLN A 1 81 ? -1.300 12.842 9.834 1.00 80.62 81 GLN A N 1
ATOM 612 C CA . GLN A 1 81 ? -0.749 14.193 9.710 1.00 80.62 81 GLN A CA 1
ATOM 613 C C . GLN A 1 81 ? -1.000 15.054 10.955 1.00 80.62 81 GLN A C 1
ATOM 615 O O . GLN A 1 81 ? -0.461 16.153 11.048 1.00 80.62 81 GLN A O 1
ATOM 620 N N . ASN A 1 82 ? -1.808 14.582 11.910 1.00 79.81 82 ASN A N 1
ATOM 621 C CA . ASN A 1 82 ? -2.037 15.311 13.148 1.00 79.81 82 ASN A CA 1
ATOM 622 C C . ASN A 1 82 ? -0.853 15.096 14.102 1.00 79.81 82 ASN A C 1
ATOM 624 O O . ASN A 1 82 ? -0.650 13.986 14.592 1.00 79.81 82 ASN A O 1
ATOM 628 N N . ARG A 1 83 ? -0.095 16.167 14.360 1.00 76.38 83 ARG A N 1
ATOM 629 C CA . ARG A 1 83 ? 1.100 16.161 15.220 1.00 76.38 83 ARG A CA 1
ATOM 630 C C . ARG A 1 83 ? 0.767 16.000 16.704 1.00 76.38 83 ARG A C 1
ATOM 632 O O . ARG A 1 83 ? 1.637 15.593 17.462 1.00 76.38 83 ARG A O 1
ATOM 639 N N . ASP A 1 84 ? -0.481 16.252 17.086 1.00 74.88 84 ASP A N 1
ATOM 640 C CA . ASP A 1 84 ? -0.955 16.095 18.463 1.00 74.88 84 ASP A CA 1
ATOM 641 C C . ASP A 1 84 ? -1.277 14.630 18.803 1.00 74.88 84 ASP A C 1
ATOM 643 O O . ASP A 1 84 ? -1.565 14.298 19.951 1.00 74.88 84 ASP A O 1
ATOM 647 N N . LEU A 1 85 ? -1.254 13.732 17.809 1.00 67.69 85 LEU A N 1
ATOM 648 C CA . LEU A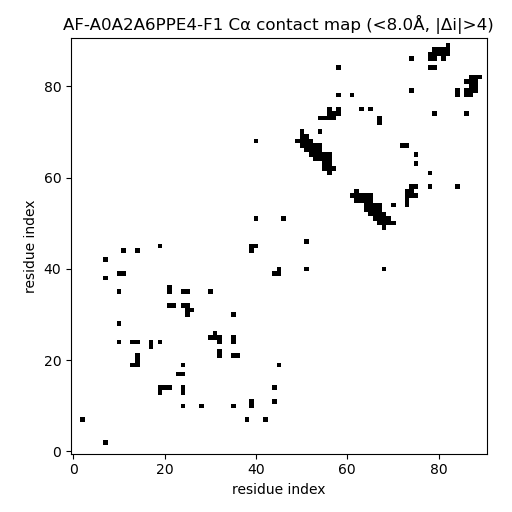 1 85 ? -1.480 12.305 18.013 1.00 67.69 85 LEU A CA 1
ATOM 649 C C . LEU A 1 85 ? -0.145 11.544 18.103 1.00 67.69 85 LEU A C 1
ATOM 651 O O . LEU A 1 85 ? 0.776 11.854 17.346 1.00 67.69 85 LEU A O 1
ATOM 655 N N . PRO A 1 86 ? -0.056 10.463 18.909 1.00 66.44 86 PRO A N 1
ATOM 656 C CA . PRO A 1 86 ? 1.179 9.680 19.097 1.00 66.44 86 PRO A CA 1
ATOM 657 C C . PRO A 1 86 ? 1.780 9.078 17.813 1.00 66.44 86 PRO A C 1
ATOM 659 O O . PRO A 1 86 ? 2.907 8.599 17.802 1.00 66.44 86 PRO A O 1
ATOM 662 N N . TRP A 1 87 ? 1.002 9.064 16.733 1.00 66.50 87 TRP A N 1
ATOM 663 C CA . TRP A 1 87 ? 1.301 8.456 15.433 1.00 66.50 87 TRP A CA 1
ATOM 664 C C . TRP A 1 87 ? 1.440 9.503 14.315 1.00 66.50 87 TRP A C 1
ATOM 666 O O . TRP A 1 87 ? 1.448 9.142 13.134 1.00 66.50 87 TRP A O 1
ATOM 676 N N . GLY A 1 88 ? 1.480 10.790 14.676 1.00 60.06 88 GLY A N 1
ATOM 677 C CA . GLY A 1 88 ? 1.719 11.898 13.762 1.00 60.06 88 GLY A CA 1
ATOM 678 C C . GLY A 1 88 ? 3.130 11.833 13.180 1.00 60.06 88 GLY A C 1
ATOM 679 O O . GLY A 1 88 ? 4.104 11.802 13.928 1.00 60.06 88 GLY A O 1
ATOM 680 N N . VAL A 1 89 ? 3.268 11.803 11.853 1.00 53.00 89 VAL A N 1
ATOM 681 C CA . VAL A 1 89 ? 4.590 11.883 11.208 1.00 53.00 89 VAL A CA 1
ATOM 682 C C . VAL A 1 89 ? 5.099 13.324 11.217 1.00 53.00 89 VAL A C 1
ATOM 684 O O . VAL A 1 89 ? 4.412 14.235 10.755 1.00 53.00 89 VAL A O 1
ATOM 687 N N . VAL A 1 90 ? 6.319 13.517 11.722 1.00 47.94 90 VAL A N 1
ATOM 688 C CA . VAL A 1 90 ? 7.106 14.739 11.518 1.00 47.94 90 VAL A CA 1
ATOM 689 C C . VAL A 1 90 ? 7.837 14.557 10.188 1.00 47.94 90 VAL A C 1
ATOM 691 O O . VAL A 1 90 ? 8.685 13.672 10.085 1.00 47.94 90 VAL A O 1
ATOM 694 N N . TYR A 1 91 ? 7.428 15.303 9.163 1.00 48.28 91 TYR A N 1
ATOM 695 C CA . TYR A 1 91 ? 8.172 15.398 7.904 1.00 48.28 91 TYR A CA 1
ATOM 696 C C . TYR A 1 91 ? 9.326 16.384 8.049 1.00 48.28 91 TYR A C 1
ATOM 698 O O . TYR A 1 91 ? 9.119 17.408 8.743 1.00 48.28 91 TYR A O 1
#

Foldseek 3Di:
DDDDPVNLVLLLVVCVVVVNPLVVSCVVSVHDSVVSVVSCQVVVVPVPPFPFDFDAAPQPPPRDTDTDRDPVHRHDPVSCCDPVDPNNDDD

Solvent-accessible surface area (backbone atoms only — not comparable to full-atom values): 5574 Å² total; per-residue (Å²): 130,87,84,52,71,68,55,50,55,51,49,54,52,48,33,65,78,53,75,58,44,48,64,61,48,12,64,76,69,75,48,54,48,68,59,47,53,55,48,38,56,75,70,58,68,47,67,82,90,51,59,62,40,83,37,62,29,72,40,86,94,58,70,47,72,44,81,30,58,44,89,89,75,34,60,45,75,72,49,31,62,33,73,92,41,103,68,28,62,86,128

Radius of gyration: 14.84 Å; Cα contacts (8 Å, |Δi|>4): 103; chains: 1; bounding box: 29×31×36 Å

Secondary structure (DSSP, 8-state):
----HHHHHHHHHHHHHTTT-HHHHHHHHT--HHHHHHHHHHTT--TTT---EEEE--STTT--EEEES-SS----HHHHT-TTSTT----

pLDDT: mean 83.08, std 12.07, range [47.94, 97.25]

Sequence (91 aa):
MPWTEADYDRLTALYAETGGNIRAIAAMMGRTPTAIWTKASYLCLAVEGNDVKLRRCLGDGCGKKFLSPDKGVRICSRCKQNRDLPWGVVY